Protein AF-B6IS49-F1 (afdb_monomer_lite)

Structure (mmCIF, N/CA/C/O backbone):
data_AF-B6IS49-F1
#
_entry.id   AF-B6IS49-F1
#
loop_
_atom_site.group_PDB
_atom_site.id
_atom_site.type_symbol
_atom_site.label_atom_id
_atom_site.label_alt_id
_atom_site.label_comp_id
_atom_site.label_asym_id
_atom_site.label_entity_id
_atom_site.label_seq_id
_atom_site.pdbx_PDB_ins_code
_atom_site.Cartn_x
_atom_site.Cartn_y
_atom_site.Cartn_z
_atom_site.occupancy
_atom_site.B_iso_or_equiv
_atom_site.auth_seq_id
_atom_site.auth_comp_id
_atom_site.auth_asym_id
_atom_site.auth_atom_id
_atom_site.pdbx_PDB_model_num
ATOM 1 N N . MET A 1 1 ? -0.374 -36.563 -54.735 1.00 50.53 1 MET A N 1
ATOM 2 C CA . MET A 1 1 ? 0.566 -36.138 -53.676 1.00 50.53 1 MET A CA 1
ATOM 3 C C . MET A 1 1 ? -0.235 -35.193 -52.773 1.00 50.53 1 MET A C 1
ATOM 5 O O . MET A 1 1 ? -0.498 -34.089 -53.215 1.00 50.53 1 MET A O 1
ATOM 9 N N . MET A 1 2 ? -0.945 -35.625 -51.712 1.00 42.84 2 MET A N 1
ATOM 10 C CA . MET A 1 2 ? -0.436 -36.111 -50.404 1.00 42.84 2 MET A CA 1
ATOM 11 C C . MET A 1 2 ? 0.762 -35.244 -49.978 1.00 42.84 2 MET A C 1
ATOM 13 O O . MET A 1 2 ? 1.775 -35.303 -50.661 1.00 42.84 2 MET A O 1
ATOM 17 N N . THR A 1 3 ? 0.710 -34.374 -48.967 1.00 49.66 3 THR A N 1
ATOM 18 C CA . THR A 1 3 ? 0.079 -34.496 -47.642 1.00 49.66 3 THR A CA 1
ATOM 19 C C . THR A 1 3 ? -0.188 -33.135 -46.993 1.00 49.66 3 THR A C 1
ATOM 21 O O . THR A 1 3 ? 0.626 -32.220 -47.093 1.00 49.66 3 THR A O 1
ATOM 24 N N . ASP A 1 4 ? -1.286 -33.103 -46.244 1.00 49.62 4 ASP A N 1
ATOM 25 C CA . ASP A 1 4 ? -1.546 -32.285 -45.060 1.00 49.62 4 ASP A CA 1
ATOM 26 C C . ASP A 1 4 ? -0.311 -32.060 -44.157 1.00 49.62 4 ASP A C 1
ATOM 28 O O . ASP A 1 4 ? 0.467 -32.981 -43.893 1.00 49.62 4 ASP A O 1
ATOM 32 N N . ARG A 1 5 ? -0.153 -30.815 -43.701 1.00 53.38 5 ARG A N 1
ATOM 33 C CA . ARG A 1 5 ? 0.523 -30.383 -42.467 1.00 53.38 5 ARG A CA 1
ATOM 34 C C . ARG A 1 5 ? 0.314 -28.871 -42.400 1.00 53.38 5 ARG A C 1
ATOM 36 O O . ARG A 1 5 ? 0.783 -28.151 -43.266 1.00 53.38 5 ARG A O 1
ATOM 43 N N . GLY A 1 6 ? -0.360 -28.283 -41.439 1.00 44.44 6 GLY A N 1
ATOM 44 C CA . GLY A 1 6 ? -0.896 -28.759 -40.183 1.00 44.44 6 GLY A CA 1
ATOM 45 C C . GLY A 1 6 ? -1.296 -27.484 -39.449 1.00 44.44 6 GLY A C 1
ATOM 46 O O . GLY A 1 6 ? -0.616 -26.460 -39.562 1.00 44.44 6 GLY A O 1
ATOM 47 N N . GLY A 1 7 ? -2.435 -27.523 -38.767 1.00 50.12 7 GLY A N 1
ATOM 48 C CA . GLY A 1 7 ? -2.916 -26.394 -37.992 1.00 50.12 7 GLY A CA 1
ATOM 49 C C . GLY A 1 7 ? -1.869 -25.912 -36.991 1.00 50.12 7 GLY A C 1
ATOM 50 O O . GLY A 1 7 ? -1.269 -26.702 -36.265 1.00 50.12 7 GLY A O 1
ATOM 51 N N . LEU A 1 8 ? -1.710 -24.596 -36.901 1.00 50.16 8 LEU A N 1
ATOM 52 C CA . LEU A 1 8 ? -1.271 -23.967 -35.665 1.00 50.16 8 LEU A CA 1
ATOM 53 C C . LEU A 1 8 ? -2.523 -23.466 -34.961 1.00 50.16 8 LEU A C 1
ATOM 55 O O . LEU A 1 8 ? -2.890 -22.295 -34.996 1.00 50.16 8 LEU A O 1
ATOM 59 N N . ALA A 1 9 ? -3.198 -24.444 -34.362 1.00 43.59 9 ALA A N 1
ATOM 60 C CA . ALA A 1 9 ? -4.067 -24.219 -33.233 1.00 43.59 9 ALA A CA 1
ATOM 61 C C . ALA A 1 9 ? -3.288 -23.490 -32.128 1.00 43.59 9 ALA A C 1
ATOM 63 O O . ALA A 1 9 ? -2.120 -23.785 -31.871 1.00 43.59 9 ALA A O 1
ATOM 64 N N . GLY A 1 10 ? -3.996 -22.538 -31.524 1.00 48.25 10 GLY A N 1
ATOM 65 C CA . GLY A 1 10 ? -3.861 -22.000 -30.177 1.00 48.25 10 GLY A CA 1
ATOM 66 C C . GLY A 1 10 ? -2.513 -22.106 -29.483 1.00 48.25 10 GLY A C 1
ATOM 67 O O . GLY A 1 10 ? -2.104 -23.183 -29.069 1.00 48.25 10 GLY A O 1
ATOM 68 N N . ARG A 1 11 ? -1.940 -20.949 -29.158 1.00 43.31 11 ARG A N 1
ATOM 69 C CA . ARG A 1 11 ? -1.258 -20.779 -27.875 1.00 43.31 11 ARG A CA 1
ATOM 70 C C . ARG A 1 11 ? -1.682 -19.448 -27.283 1.00 43.31 11 ARG A C 1
ATOM 72 O O . ARG A 1 11 ? -1.065 -18.420 -27.512 1.00 43.31 11 ARG A O 1
ATOM 79 N N . ASP A 1 12 ? -2.836 -19.503 -26.630 1.00 42.53 12 ASP A N 1
ATOM 80 C CA . ASP A 1 12 ? -2.933 -19.104 -25.233 1.00 42.53 12 ASP A CA 1
ATOM 81 C C . ASP A 1 12 ? -2.095 -17.865 -24.869 1.00 42.53 12 ASP A C 1
ATOM 83 O O . ASP A 1 12 ? -1.015 -17.959 -24.294 1.00 42.53 12 ASP A O 1
ATOM 87 N N . ALA A 1 13 ? -2.630 -16.678 -25.156 1.00 39.00 13 ALA A N 1
ATOM 88 C CA . ALA A 1 13 ? -2.311 -15.504 -24.350 1.00 39.00 13 ALA A CA 1
ATOM 89 C C . ALA A 1 13 ? -3.160 -15.547 -23.067 1.00 39.00 13 ALA A C 1
ATOM 91 O O . ALA A 1 13 ? -3.789 -14.564 -22.680 1.00 39.00 13 ALA A O 1
ATOM 92 N N . GLY A 1 14 ? -3.178 -16.696 -22.383 1.00 40.34 14 GLY A N 1
ATOM 93 C CA . GLY A 1 14 ? -3.326 -16.720 -20.944 1.00 40.34 14 GLY A CA 1
ATOM 94 C C . GLY A 1 14 ? -2.080 -16.057 -20.380 1.00 40.34 14 GLY A C 1
ATOM 95 O O . GLY A 1 14 ? -1.156 -16.734 -19.932 1.00 40.34 14 GLY A O 1
ATOM 96 N N . ILE A 1 15 ? -2.023 -14.717 -20.440 1.00 48.28 15 ILE A N 1
ATOM 97 C CA . ILE A 1 15 ? -1.100 -13.954 -19.605 1.00 48.28 15 ILE A CA 1
ATOM 98 C C . ILE A 1 15 ? -1.424 -14.427 -18.207 1.00 48.28 15 ILE A C 1
ATOM 100 O O . ILE A 1 15 ? -2.515 -14.170 -17.691 1.00 48.28 15 ILE A O 1
ATOM 104 N N . ARG A 1 16 ? -0.507 -15.253 -17.697 1.00 43.66 16 ARG A N 1
ATOM 105 C CA . ARG A 1 16 ? -0.627 -16.006 -16.464 1.00 43.66 16 ARG A CA 1
ATOM 106 C C . ARG A 1 16 ? -1.270 -15.081 -15.454 1.00 43.66 16 ARG A C 1
ATOM 108 O O . ARG A 1 16 ? -0.658 -14.093 -15.050 1.00 43.66 16 ARG A O 1
ATOM 115 N N . ARG A 1 17 ? -2.516 -15.390 -15.089 1.00 45.38 17 ARG A N 1
ATOM 116 C CA . ARG A 1 17 ? -3.188 -14.806 -13.936 1.00 45.38 17 ARG A CA 1
ATOM 117 C C . ARG A 1 17 ? -2.392 -15.285 -12.739 1.00 45.38 17 ARG A C 1
ATOM 119 O O . ARG A 1 17 ? -2.713 -16.308 -12.149 1.00 45.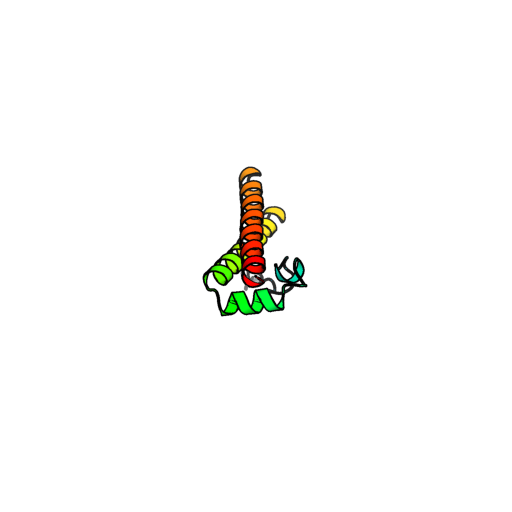38 17 ARG A O 1
ATOM 126 N N . GLN A 1 18 ? -1.248 -14.649 -12.506 1.00 44.81 18 GLN A N 1
ATOM 127 C CA . GLN A 1 18 ? -0.360 -15.037 -11.437 1.00 44.81 18 GLN A CA 1
ATOM 128 C C . GLN A 1 18 ? -1.149 -14.840 -10.159 1.00 44.81 18 GLN A C 1
ATOM 130 O O . GLN A 1 18 ? -1.626 -13.736 -9.865 1.00 44.81 18 GLN A O 1
ATOM 135 N N . SER A 1 19 ? -1.336 -15.993 -9.521 1.00 39.75 19 SER A N 1
ATOM 136 C CA . SER A 1 19 ? -1.993 -16.229 -8.256 1.00 39.75 19 SER A CA 1
ATOM 137 C C . SER A 1 19 ? -1.724 -15.083 -7.291 1.00 39.75 19 SER A C 1
ATOM 139 O O . SER A 1 19 ? -0.592 -14.641 -7.111 1.00 39.75 19 SER A O 1
ATOM 141 N N . MET A 1 20 ? -2.803 -14.594 -6.703 1.00 43.66 20 MET A N 1
ATOM 142 C CA . MET A 1 20 ? -2.879 -13.410 -5.856 1.00 43.66 20 MET A CA 1
ATOM 143 C C . MET A 1 20 ? -2.246 -13.622 -4.464 1.00 43.66 20 MET A C 1
ATOM 145 O O . MET A 1 20 ? -2.391 -12.756 -3.616 1.00 43.66 20 MET A O 1
ATOM 149 N N . SER A 1 21 ? -1.565 -14.752 -4.215 1.00 41.56 21 SER A N 1
ATOM 150 C CA . SER A 1 21 ? -1.223 -15.208 -2.854 1.00 41.56 21 SER A CA 1
ATOM 151 C C . SER A 1 21 ? 0.259 -15.449 -2.537 1.00 41.56 21 SER A C 1
ATOM 153 O O . SER A 1 21 ? 0.547 -15.738 -1.384 1.00 41.56 21 SER A O 1
ATOM 155 N N . ASP A 1 22 ? 1.195 -15.265 -3.474 1.00 41.47 22 ASP A N 1
ATOM 156 C CA . ASP A 1 22 ? 2.644 -15.452 -3.211 1.00 41.47 22 ASP A CA 1
ATOM 157 C C . ASP A 1 22 ? 3.503 -14.225 -3.578 1.00 41.47 22 ASP A C 1
ATOM 159 O O . ASP A 1 22 ? 4.713 -14.317 -3.770 1.00 41.47 22 ASP A O 1
ATOM 163 N N . ARG A 1 23 ? 2.884 -13.048 -3.713 1.00 51.09 23 ARG A N 1
ATOM 164 C CA . ARG A 1 23 ? 3.595 -11.781 -3.965 1.00 51.09 23 ARG A CA 1
ATOM 165 C C . ARG A 1 23 ? 3.820 -11.052 -2.645 1.00 51.09 23 ARG A C 1
ATOM 167 O O . ARG A 1 23 ? 3.004 -11.236 -1.750 1.00 51.09 23 ARG A O 1
ATOM 174 N N . HIS A 1 24 ? 4.897 -10.266 -2.538 1.00 57.62 24 HIS A N 1
ATOM 175 C CA . HIS A 1 24 ? 5.263 -9.425 -1.388 1.00 57.62 24 HIS A CA 1
ATOM 176 C C . HIS A 1 24 ? 4.102 -8.508 -0.986 1.00 57.62 24 HIS A C 1
ATOM 178 O O . HIS A 1 24 ? 3.990 -7.361 -1.408 1.00 57.62 24 HIS A O 1
ATOM 184 N N . ASP A 1 25 ? 3.173 -9.078 -0.236 1.00 68.88 25 ASP A N 1
ATOM 185 C CA . ASP A 1 25 ? 1.973 -8.413 0.207 1.00 68.88 25 ASP A CA 1
ATOM 186 C C . ASP A 1 25 ? 2.314 -7.717 1.518 1.00 68.88 25 ASP A C 1
ATOM 188 O O . ASP A 1 25 ? 3.028 -8.268 2.364 1.00 68.88 25 ASP A O 1
ATOM 192 N N . LEU A 1 26 ? 1.780 -6.516 1.701 1.00 76.56 26 LEU A N 1
ATOM 193 C CA . LEU A 1 26 ? 1.916 -5.748 2.931 1.00 76.56 26 LEU A CA 1
ATOM 194 C C . LEU A 1 26 ? 1.538 -6.603 4.161 1.00 76.56 26 LEU A C 1
ATOM 196 O O . LEU A 1 26 ? 2.120 -6.457 5.230 1.00 76.56 26 LEU A O 1
ATOM 200 N N . LEU A 1 27 ? 0.615 -7.558 3.987 1.00 79.38 27 LEU A N 1
ATOM 201 C CA . LEU A 1 27 ? 0.205 -8.547 4.993 1.00 79.38 27 LEU A CA 1
ATOM 202 C C . LEU A 1 27 ? 1.329 -9.497 5.454 1.00 79.38 27 LEU A C 1
ATOM 204 O O . LEU A 1 27 ? 1.258 -10.033 6.560 1.00 79.38 27 LEU A O 1
ATOM 208 N N . HIS A 1 28 ? 2.319 -9.761 4.600 1.00 79.06 28 HIS A N 1
ATOM 209 C CA . HIS A 1 28 ? 3.477 -10.610 4.895 1.00 79.06 28 HIS A CA 1
ATOM 210 C C . HIS A 1 28 ? 4.623 -9.803 5.511 1.00 79.06 28 HIS A C 1
ATOM 212 O O . HIS A 1 28 ? 5.340 -10.315 6.366 1.00 79.06 28 HIS A O 1
ATOM 218 N N . GLU A 1 29 ? 4.774 -8.541 5.099 1.00 79.88 29 GLU A N 1
ATOM 219 C CA . GLU A 1 29 ? 5.740 -7.605 5.687 1.00 79.88 29 GLU A CA 1
ATOM 220 C C . GLU A 1 29 ? 5.322 -7.153 7.093 1.00 79.88 29 GLU A C 1
ATOM 222 O O . GLU A 1 29 ? 6.177 -6.950 7.951 1.00 79.88 29 GLU A O 1
ATOM 227 N N . PHE A 1 30 ? 4.013 -7.050 7.345 1.00 83.88 30 PHE A N 1
ATOM 228 C CA . PHE A 1 30 ? 3.445 -6.611 8.619 1.00 83.88 30 PHE A CA 1
ATOM 229 C C . PHE A 1 30 ? 2.407 -7.616 9.145 1.00 83.88 30 PHE A C 1
ATOM 231 O O . PHE A 1 30 ? 1.208 -7.317 9.186 1.00 83.88 30 PHE A O 1
ATOM 238 N N . PRO A 1 31 ? 2.836 -8.821 9.571 1.00 83.75 31 PRO A N 1
ATOM 239 C CA . PRO A 1 31 ? 1.921 -9.847 10.066 1.00 83.75 31 PRO A CA 1
ATOM 240 C C . PRO A 1 31 ? 1.150 -9.392 11.314 1.00 83.75 31 PRO A C 1
ATOM 242 O O . PRO A 1 31 ? 0.001 -9.789 11.500 1.00 83.75 31 PRO A O 1
ATOM 245 N N . GLU A 1 32 ? 1.752 -8.526 12.132 1.00 86.75 32 GLU A N 1
ATOM 246 C CA . GLU A 1 32 ? 1.137 -7.929 13.324 1.00 86.75 32 GLU A CA 1
ATOM 247 C C . GLU A 1 32 ? -0.014 -6.964 13.004 1.00 86.75 32 GLU A C 1
ATOM 249 O O . GLU A 1 32 ? -0.925 -6.803 13.811 1.00 86.75 32 GLU A O 1
ATOM 254 N N . HIS A 1 33 ? -0.023 -6.370 11.808 1.00 86.50 33 HIS A N 1
ATOM 255 C CA . HIS A 1 33 ? -1.047 -5.416 11.386 1.00 86.50 33 HIS A CA 1
ATOM 256 C C . HIS A 1 33 ? -2.095 -6.038 10.454 1.00 86.50 33 HIS A C 1
ATOM 258 O O . HIS A 1 33 ? -2.912 -5.309 9.898 1.00 86.50 33 HIS A O 1
ATOM 264 N N . ARG A 1 34 ? -2.130 -7.366 10.271 1.00 85.25 34 ARG A N 1
ATOM 265 C CA . ARG A 1 34 ? -3.044 -8.023 9.312 1.00 85.25 34 ARG A CA 1
ATOM 266 C C . ARG A 1 34 ? -4.509 -7.671 9.527 1.00 85.25 34 ARG A C 1
ATOM 268 O O . ARG A 1 34 ? -5.176 -7.263 8.578 1.00 85.25 34 ARG A O 1
ATOM 275 N N . ASP A 1 35 ? -5.004 -7.798 10.754 1.00 86.94 35 ASP A N 1
ATOM 276 C CA . ASP A 1 35 ? -6.392 -7.454 11.074 1.00 86.94 35 ASP A CA 1
ATOM 277 C C . ASP A 1 35 ? -6.672 -5.969 10.803 1.00 86.94 35 ASP A C 1
ATOM 279 O O . ASP A 1 35 ? -7.702 -5.619 10.224 1.00 86.94 35 ASP A O 1
ATOM 283 N N . ARG A 1 36 ? -5.704 -5.092 11.111 1.00 86.88 36 ARG A N 1
ATOM 284 C CA . ARG A 1 36 ? -5.799 -3.652 10.832 1.00 86.88 36 ARG A CA 1
ATOM 285 C C . ARG A 1 36 ? -5.856 -3.369 9.337 1.00 86.88 36 ARG A C 1
ATOM 287 O O . ARG A 1 36 ? -6.697 -2.587 8.913 1.00 86.88 36 ARG A O 1
ATOM 294 N N . ILE A 1 37 ? -4.992 -4.000 8.547 1.00 87.38 37 ILE A N 1
ATOM 295 C CA . ILE A 1 37 ? -4.954 -3.867 7.087 1.00 87.38 37 ILE A CA 1
ATOM 296 C C . ILE A 1 37 ? -6.302 -4.290 6.501 1.00 87.38 37 ILE A C 1
ATOM 298 O O . ILE A 1 37 ? -6.843 -3.586 5.651 1.00 87.38 37 ILE A O 1
ATOM 302 N N . HIS A 1 38 ? -6.880 -5.397 6.978 1.00 87.69 38 HIS A N 1
ATOM 303 C CA . HIS A 1 38 ? -8.205 -5.841 6.548 1.00 87.69 38 HIS A CA 1
ATOM 304 C C . HIS A 1 38 ? -9.302 -4.829 6.897 1.00 87.69 38 HIS A C 1
ATOM 306 O O . HIS A 1 38 ? -10.113 -4.492 6.031 1.00 87.69 38 HIS A O 1
ATOM 312 N N . GLU A 1 39 ? -9.314 -4.308 8.125 1.00 89.12 39 GLU A N 1
ATOM 313 C CA . GLU A 1 39 ? -10.288 -3.297 8.541 1.00 89.12 39 GLU A CA 1
ATOM 314 C C . GLU A 1 39 ? -10.133 -1.997 7.740 1.00 89.12 39 GLU A C 1
ATOM 316 O O . GLU A 1 39 ? -11.111 -1.484 7.195 1.00 89.12 39 GLU A O 1
ATOM 321 N N . LEU A 1 40 ? -8.910 -1.479 7.610 1.00 89.44 40 LEU A N 1
ATOM 322 C CA . LEU A 1 40 ? -8.617 -0.256 6.864 1.00 8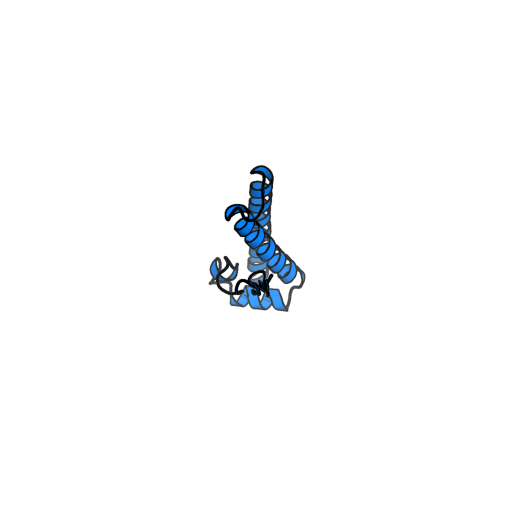9.44 40 LEU A CA 1
ATOM 323 C C . LEU A 1 40 ? -8.943 -0.411 5.382 1.00 89.44 40 LEU A C 1
ATOM 325 O O . LEU A 1 40 ? -9.499 0.504 4.786 1.00 89.44 40 LEU A O 1
ATOM 329 N N . LYS A 1 41 ? -8.694 -1.578 4.787 1.00 86.69 41 LYS A N 1
ATOM 330 C CA . LYS A 1 41 ? -9.071 -1.845 3.397 1.00 86.69 41 LYS A CA 1
ATOM 331 C C . LYS A 1 41 ? -10.590 -1.826 3.187 1.00 86.69 41 LYS A C 1
ATOM 333 O O . LYS A 1 41 ? -11.046 -1.415 2.124 1.00 86.69 41 LYS A O 1
ATOM 338 N N . ALA A 1 42 ? -11.376 -2.244 4.179 1.00 88.94 42 ALA A N 1
ATOM 339 C CA . ALA A 1 42 ? -12.837 -2.231 4.100 1.00 88.94 42 ALA A CA 1
ATOM 340 C C . ALA A 1 42 ? -13.450 -0.858 4.428 1.00 88.94 42 ALA A C 1
ATOM 342 O O . ALA A 1 42 ? -14.477 -0.483 3.864 1.00 88.94 42 ALA A O 1
ATOM 343 N N . THR A 1 43 ? -12.838 -0.117 5.350 1.00 90.44 43 THR A N 1
ATOM 344 C CA . THR A 1 43 ? -13.412 1.111 5.925 1.00 90.44 43 THR A CA 1
ATOM 345 C C . THR A 1 43 ? -12.828 2.391 5.332 1.00 90.44 43 THR A C 1
ATOM 347 O O . THR A 1 43 ? -13.514 3.411 5.276 1.00 90.44 43 THR A O 1
ATOM 350 N N . ASN A 1 44 ? -11.588 2.352 4.841 1.00 91.88 44 ASN A N 1
ATOM 351 C CA . ASN A 1 44 ? -10.860 3.503 4.328 1.00 91.88 44 ASN A CA 1
ATOM 352 C C . ASN A 1 44 ? -10.540 3.327 2.833 1.00 91.88 44 ASN A C 1
ATOM 354 O O . ASN A 1 44 ? -9.607 2.632 2.434 1.00 91.88 44 ASN A O 1
ATOM 358 N N . ASN A 1 45 ? -11.308 4.026 1.991 1.00 92.12 45 ASN A N 1
ATOM 359 C CA . ASN A 1 45 ? -11.131 4.006 0.534 1.00 92.12 45 ASN A CA 1
ATOM 360 C C . ASN A 1 45 ? -9.750 4.509 0.084 1.00 92.12 45 ASN A C 1
ATOM 362 O O . ASN A 1 45 ? -9.257 4.078 -0.956 1.00 92.12 45 ASN A O 1
ATOM 366 N N . HIS A 1 46 ? -9.137 5.429 0.833 1.00 91.44 46 HIS A N 1
ATOM 367 C CA . HIS A 1 46 ? -7.800 5.927 0.513 1.00 91.44 46 HIS A CA 1
ATOM 368 C C . HIS A 1 46 ? -6.750 4.845 0.767 1.00 91.44 46 HIS A C 1
ATOM 370 O O . HIS A 1 46 ? -5.958 4.541 -0.119 1.00 91.44 46 HIS A O 1
ATOM 376 N N . PHE A 1 47 ? -6.841 4.163 1.911 1.00 92.00 47 PHE A N 1
ATOM 377 C CA . PHE A 1 47 ? -5.985 3.016 2.214 1.00 92.00 47 PHE A CA 1
ATOM 378 C C . PHE A 1 47 ? -6.129 1.901 1.171 1.00 92.00 47 PHE A C 1
ATOM 380 O O . PHE A 1 47 ? -5.131 1.369 0.698 1.00 92.00 47 PHE A O 1
ATOM 387 N N . ALA A 1 48 ? -7.362 1.575 0.768 1.00 89.00 48 ALA A N 1
ATOM 388 C CA . ALA A 1 48 ? -7.609 0.569 -0.263 1.00 89.00 48 ALA A CA 1
ATOM 389 C C . ALA A 1 48 ? -6.931 0.922 -1.600 1.00 89.00 48 ALA A C 1
ATOM 391 O O . ALA A 1 48 ? -6.298 0.060 -2.204 1.00 89.00 48 ALA A O 1
ATOM 392 N N . ARG A 1 49 ? -7.000 2.191 -2.027 1.00 91.75 49 ARG A N 1
ATOM 393 C CA . ARG A 1 49 ? -6.330 2.660 -3.250 1.00 91.75 49 ARG A CA 1
ATOM 394 C C . ARG A 1 49 ? -4.813 2.563 -3.161 1.00 91.75 49 ARG A C 1
ATOM 396 O O . ARG A 1 49 ? -4.203 2.024 -4.075 1.00 91.75 49 ARG A O 1
ATOM 403 N N . LEU A 1 50 ? -4.222 3.042 -2.068 1.00 91.62 50 LEU A N 1
ATOM 404 C CA . LEU A 1 50 ? -2.773 2.969 -1.859 1.00 91.62 50 LEU A CA 1
ATOM 405 C C . LEU A 1 50 ? -2.278 1.525 -1.798 1.00 91.62 50 LEU A C 1
ATOM 407 O O . LEU A 1 50 ? -1.205 1.213 -2.303 1.00 91.62 50 LEU A O 1
ATOM 411 N N . PHE A 1 51 ? -3.066 0.641 -1.188 1.00 89.31 51 PHE A N 1
ATOM 412 C CA . PHE A 1 51 ? -2.758 -0.779 -1.110 1.00 89.31 51 PHE A CA 1
ATOM 413 C C . PHE A 1 51 ? -2.748 -1.423 -2.501 1.00 89.31 51 PHE A C 1
ATOM 415 O O . PHE A 1 51 ? -1.831 -2.177 -2.830 1.00 89.31 51 PHE A O 1
ATOM 422 N N . ASP A 1 52 ? -3.755 -1.127 -3.324 1.00 88.75 52 ASP A N 1
ATOM 423 C CA . ASP A 1 52 ? -3.819 -1.643 -4.689 1.00 88.75 52 ASP A CA 1
ATOM 424 C C . ASP A 1 52 ? -2.672 -1.066 -5.542 1.00 88.75 52 ASP A C 1
ATOM 426 O O . ASP A 1 52 ? -1.985 -1.823 -6.228 1.00 88.75 52 ASP A O 1
ATOM 430 N N . GLU A 1 53 ? -2.373 0.232 -5.417 1.00 90.56 53 GLU A N 1
ATOM 431 C CA . GLU A 1 53 ? -1.251 0.882 -6.106 1.00 90.56 53 GLU A CA 1
ATOM 432 C C . GLU A 1 53 ? 0.102 0.281 -5.696 1.00 90.56 53 GLU A C 1
ATOM 434 O O . GLU A 1 53 ? 0.935 -0.030 -6.548 1.00 90.56 53 GLU A O 1
ATOM 439 N N . TYR A 1 54 ? 0.310 0.035 -4.399 1.00 90.38 54 TYR A N 1
ATOM 440 C CA . TYR A 1 54 ? 1.499 -0.647 -3.885 1.00 90.38 54 TYR A CA 1
ATOM 441 C C . TYR A 1 54 ? 1.686 -2.008 -4.560 1.00 90.38 54 TYR A C 1
ATOM 443 O O . TYR A 1 54 ? 2.781 -2.336 -5.028 1.00 90.38 54 TYR A O 1
ATOM 451 N N . HIS A 1 55 ? 0.599 -2.774 -4.670 1.00 87.00 55 HIS A N 1
ATOM 452 C CA . HIS A 1 55 ? 0.611 -4.087 -5.300 1.00 87.00 55 HIS A CA 1
ATOM 453 C C . HIS A 1 55 ? 0.925 -4.019 -6.802 1.00 87.00 55 HIS A C 1
ATOM 455 O O . HIS A 1 55 ? 1.662 -4.861 -7.324 1.00 87.00 55 HIS A O 1
ATOM 461 N N . GLU A 1 56 ? 0.391 -3.025 -7.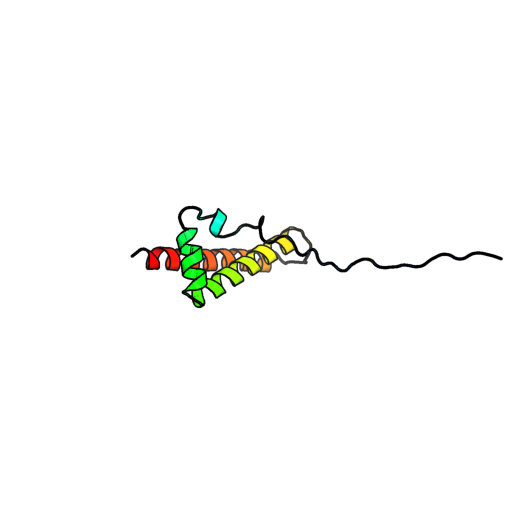511 1.00 87.69 56 GLU A N 1
ATOM 462 C CA . GLU A 1 56 ? 0.674 -2.812 -8.933 1.00 87.69 56 GLU A CA 1
ATOM 463 C C . GLU A 1 56 ? 2.132 -2.414 -9.180 1.00 87.69 56 GLU A C 1
ATOM 465 O O . GLU A 1 56 ? 2.772 -2.925 -10.108 1.00 87.69 56 GLU A O 1
ATOM 470 N N . VAL A 1 57 ? 2.684 -1.543 -8.334 1.00 88.69 57 VAL A N 1
ATOM 471 C CA . VAL A 1 57 ? 4.076 -1.087 -8.432 1.00 88.69 57 VAL A CA 1
ATOM 472 C C . VAL A 1 57 ? 5.038 -2.230 -8.139 1.00 88.69 57 VAL A C 1
ATOM 474 O O . VAL A 1 57 ? 5.986 -2.427 -8.899 1.00 88.69 57 VAL A O 1
ATOM 477 N N . ASP A 1 58 ? 4.790 -3.027 -7.098 1.00 86.50 58 ASP A N 1
ATOM 478 C CA . ASP A 1 58 ? 5.634 -4.183 -6.784 1.00 86.50 58 ASP A CA 1
ATOM 479 C C . ASP A 1 58 ? 5.614 -5.227 -7.910 1.00 86.50 58 ASP A C 1
ATOM 481 O O . ASP A 1 58 ? 6.669 -5.673 -8.371 1.00 86.50 58 ASP A O 1
ATOM 485 N N . GLN A 1 59 ? 4.429 -5.528 -8.456 1.00 84.38 59 GLN A N 1
ATOM 486 C CA . GLN A 1 59 ? 4.313 -6.380 -9.640 1.00 84.38 59 GLN A CA 1
ATOM 487 C C . GLN A 1 59 ? 5.090 -5.827 -10.835 1.00 84.38 59 GLN A C 1
ATOM 489 O O . GLN A 1 59 ? 5.740 -6.591 -11.550 1.00 84.38 59 GLN A O 1
ATOM 494 N N . SER A 1 60 ? 5.015 -4.519 -11.069 1.00 84.12 60 SER A N 1
ATOM 495 C CA . SER A 1 60 ? 5.713 -3.866 -12.177 1.00 84.12 60 SER A CA 1
ATOM 496 C C . SER A 1 60 ? 7.229 -3.944 -11.995 1.00 84.12 60 SER A C 1
ATOM 498 O O . SER A 1 60 ? 7.937 -4.300 -12.935 1.00 84.12 60 SER A O 1
ATOM 500 N N . ILE A 1 61 ? 7.738 -3.716 -10.778 1.00 85.00 61 ILE A N 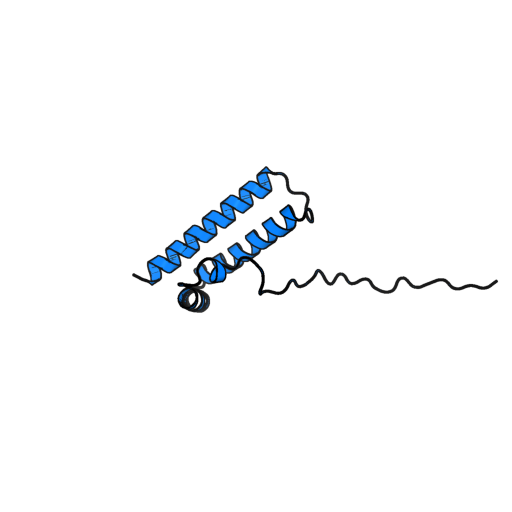1
ATOM 501 C CA . ILE A 1 61 ? 9.157 -3.913 -10.442 1.00 85.00 61 ILE A CA 1
ATOM 502 C C . ILE A 1 61 ? 9.565 -5.360 -10.721 1.00 85.00 61 ILE A C 1
ATOM 504 O O . ILE A 1 61 ? 10.562 -5.582 -11.404 1.00 85.00 61 ILE A O 1
ATOM 508 N N . HIS A 1 62 ? 8.786 -6.340 -10.258 1.00 82.38 62 HIS A N 1
ATOM 509 C CA . HIS A 1 62 ? 9.067 -7.756 -10.490 1.00 82.38 62 HIS A CA 1
ATOM 510 C C . HIS A 1 62 ? 9.139 -8.103 -11.983 1.00 82.38 62 HIS A C 1
ATOM 512 O O . HIS A 1 62 ? 10.076 -8.778 -12.404 1.00 82.38 62 HIS A O 1
ATOM 518 N N . ARG A 1 63 ? 8.203 -7.606 -12.802 1.00 81.88 63 ARG A N 1
ATOM 519 C CA . ARG A 1 63 ? 8.207 -7.824 -14.262 1.00 81.88 63 ARG A CA 1
ATOM 520 C C . ARG A 1 63 ? 9.422 -7.191 -14.942 1.00 81.88 63 ARG A C 1
ATOM 522 O O . ARG A 1 63 ? 9.997 -7.796 -15.844 1.00 81.88 63 ARG A O 1
ATOM 529 N N . MET A 1 64 ? 9.825 -5.998 -14.505 1.00 82.19 64 MET A N 1
ATOM 530 C CA . MET A 1 64 ? 11.014 -5.322 -15.033 1.00 82.19 64 MET A CA 1
ATOM 531 C C . MET A 1 64 ? 12.309 -6.040 -14.630 1.00 82.19 64 MET A C 1
ATOM 533 O O . MET A 1 64 ? 13.221 -6.147 -15.443 1.00 82.19 64 MET A O 1
ATOM 537 N N . VAL A 1 65 ? 12.385 -6.576 -13.407 1.00 77.56 65 VAL A N 1
ATOM 538 C CA . VAL A 1 65 ? 13.532 -7.375 -12.938 1.00 77.56 65 VAL A CA 1
ATOM 539 C C . VAL A 1 65 ? 13.636 -8.704 -13.687 1.00 77.56 65 VAL A C 1
ATOM 541 O O . VAL A 1 65 ? 14.734 -9.088 -14.081 1.00 77.56 65 VAL A O 1
ATOM 544 N N . ASP A 1 66 ? 12.509 -9.368 -13.956 1.00 79.44 66 ASP A N 1
ATOM 545 C CA . ASP A 1 66 ? 12.456 -10.627 -14.720 1.00 79.44 66 ASP A CA 1
ATOM 546 C C . ASP A 1 66 ? 12.764 -10.432 -16.225 1.00 79.44 66 ASP A C 1
ATOM 548 O O . ASP A 1 66 ? 12.649 -11.358 -17.021 1.00 79.44 66 ASP A O 1
ATOM 552 N N . ASN A 1 67 ? 13.173 -9.219 -16.634 1.00 66.75 67 ASN A N 1
ATOM 553 C CA . ASN A 1 67 ? 13.475 -8.828 -18.015 1.00 66.75 67 ASN A CA 1
ATOM 554 C C . ASN A 1 67 ? 12.289 -9.005 -18.985 1.00 66.75 67 ASN A C 1
ATOM 556 O O . ASN A 1 67 ? 12.468 -9.062 -20.200 1.00 66.75 67 ASN A O 1
ATOM 560 N N . ILE A 1 68 ? 11.063 -9.071 -18.455 1.00 63.56 68 ILE A N 1
ATOM 561 C CA . ILE A 1 68 ? 9.835 -9.155 -19.258 1.00 63.56 68 ILE A CA 1
ATOM 562 C C . ILE A 1 68 ? 9.557 -7.802 -19.940 1.00 63.56 68 ILE A C 1
ATOM 564 O O . ILE A 1 68 ? 8.979 -7.763 -21.025 1.00 63.56 68 ILE A O 1
ATOM 568 N N . GLU A 1 69 ? 10.008 -6.694 -19.341 1.00 58.00 69 GLU A N 1
ATOM 569 C CA . GLU A 1 69 ? 9.949 -5.347 -19.914 1.00 58.00 69 GLU A CA 1
ATOM 570 C C . GLU A 1 69 ? 11.341 -4.700 -19.991 1.00 58.00 69 GLU A C 1
ATOM 572 O O . GLU A 1 69 ? 12.073 -4.731 -18.999 1.00 58.00 69 GLU A O 1
ATOM 577 N N . PRO A 1 70 ? 11.696 -4.024 -21.103 1.00 56.31 70 PRO A N 1
ATOM 578 C CA . PRO A 1 70 ? 12.882 -3.182 -21.148 1.00 56.31 70 PRO A CA 1
ATOM 579 C C . PRO A 1 70 ? 12.676 -1.975 -20.224 1.00 56.31 70 PRO A C 1
ATOM 581 O O . PRO A 1 70 ? 11.918 -1.051 -20.525 1.00 56.31 70 PRO A O 1
ATOM 584 N N . ALA A 1 71 ? 13.342 -1.991 -19.076 1.00 63.62 71 ALA A N 1
ATOM 585 C CA . ALA A 1 71 ? 13.384 -0.875 -18.147 1.00 63.62 71 ALA A CA 1
ATOM 586 C C . ALA A 1 71 ? 14.786 -0.267 -18.157 1.00 63.62 71 ALA A C 1
ATOM 588 O O . ALA A 1 71 ? 15.764 -0.979 -17.951 1.00 63.62 71 ALA A O 1
ATOM 589 N N . CYS A 1 72 ? 14.889 1.047 -18.362 1.00 72.44 72 CYS A N 1
ATOM 590 C CA . CYS A 1 72 ? 16.109 1.760 -17.988 1.00 72.44 72 CYS A CA 1
ATOM 591 C C . CYS A 1 72 ? 16.253 1.735 -16.461 1.00 72.44 72 CYS A C 1
ATOM 593 O O . CYS A 1 72 ? 15.244 1.855 -15.754 1.00 72.44 72 CYS A O 1
ATOM 595 N N . ASP A 1 73 ? 17.487 1.653 -15.957 1.00 75.50 73 ASP A N 1
ATOM 596 C CA . ASP A 1 73 ? 17.802 1.677 -14.523 1.00 75.50 73 ASP A CA 1
ATOM 597 C C . ASP A 1 73 ? 17.078 2.815 -13.786 1.00 75.50 73 ASP A C 1
ATOM 599 O O . ASP A 1 73 ? 16.472 2.598 -12.739 1.00 75.50 73 ASP A O 1
ATOM 603 N N . GLU A 1 74 ? 17.008 4.009 -14.381 1.00 84.94 74 GLU A N 1
ATOM 604 C CA . GLU A 1 74 ? 16.305 5.166 -13.810 1.00 84.94 74 GLU A CA 1
ATOM 605 C C . GLU A 1 74 ? 14.809 4.917 -13.551 1.00 84.94 74 GLU A C 1
ATOM 607 O O . GLU A 1 74 ? 14.276 5.347 -12.523 1.00 84.94 74 GLU A O 1
ATOM 612 N N . ARG A 1 75 ? 14.126 4.197 -14.454 1.00 84.38 75 ARG A N 1
ATOM 613 C CA . ARG A 1 75 ? 12.701 3.851 -14.317 1.00 84.38 75 ARG A CA 1
ATOM 614 C C . ARG A 1 75 ? 12.499 2.842 -13.193 1.00 84.38 75 ARG A C 1
ATOM 616 O O . ARG A 1 75 ? 11.577 2.993 -12.394 1.00 84.38 75 ARG A O 1
ATOM 623 N N . MET A 1 76 ? 13.374 1.841 -13.105 1.00 84.62 76 MET A N 1
ATOM 624 C CA . MET A 1 76 ? 13.333 0.851 -12.030 1.00 84.62 76 MET A CA 1
ATOM 625 C C . MET A 1 76 ? 13.578 1.510 -10.666 1.00 84.62 76 MET A C 1
ATOM 627 O O . MET A 1 76 ? 12.832 1.261 -9.720 1.00 84.62 76 MET A O 1
ATOM 631 N N . GLU A 1 77 ? 14.568 2.395 -10.574 1.00 87.75 77 GLU A N 1
ATOM 632 C CA . GLU A 1 77 ? 14.860 3.142 -9.351 1.00 87.75 77 GLU A CA 1
ATOM 633 C C . GLU A 1 77 ? 13.709 4.080 -8.961 1.00 87.75 77 GLU A C 1
ATOM 635 O O . GLU A 1 77 ? 13.375 4.186 -7.780 1.00 87.75 77 GLU A O 1
ATOM 640 N N . ALA A 1 78 ? 13.041 4.718 -9.929 1.00 90.56 78 ALA A N 1
ATOM 641 C CA . ALA A 1 78 ? 11.842 5.513 -9.664 1.00 90.56 78 ALA A CA 1
ATOM 642 C C . ALA A 1 78 ? 10.706 4.672 -9.069 1.00 90.56 78 ALA A C 1
ATOM 644 O O . ALA A 1 78 ? 10.120 5.073 -8.065 1.00 90.56 78 ALA A O 1
ATOM 645 N N . MET A 1 79 ? 10.439 3.486 -9.620 1.00 89.50 79 MET A N 1
ATOM 646 C CA . MET A 1 79 ? 9.410 2.601 -9.073 1.00 89.50 79 MET A CA 1
ATOM 647 C C . MET A 1 79 ? 9.772 2.063 -7.689 1.00 89.50 79 MET A C 1
ATOM 649 O O . MET A 1 79 ? 8.903 1.997 -6.826 1.00 89.50 79 MET A O 1
ATOM 653 N N . LYS A 1 80 ? 11.043 1.728 -7.429 1.00 88.56 80 LYS A N 1
ATOM 654 C CA . LYS A 1 80 ? 11.488 1.322 -6.084 1.00 88.56 80 LYS A CA 1
ATOM 655 C C . LYS A 1 80 ? 11.260 2.431 -5.056 1.00 88.56 80 LYS A C 1
ATOM 657 O O . LYS A 1 80 ? 10.775 2.145 -3.962 1.00 88.56 80 LYS A O 1
ATOM 662 N N . ARG A 1 81 ? 11.573 3.686 -5.408 1.00 93.00 81 ARG A N 1
ATOM 663 C CA . ARG A 1 81 ? 11.278 4.854 -4.559 1.00 93.00 81 ARG A CA 1
ATOM 664 C C . ARG A 1 81 ? 9.778 5.017 -4.336 1.00 93.00 81 ARG A C 1
ATOM 666 O O . ARG A 1 81 ? 9.364 5.262 -3.210 1.00 93.00 81 ARG A O 1
ATOM 673 N N . HIS A 1 82 ? 8.977 4.833 -5.384 1.00 92.19 82 HIS A N 1
ATOM 674 C CA . HIS A 1 82 ? 7.521 4.920 -5.294 1.00 92.19 82 HIS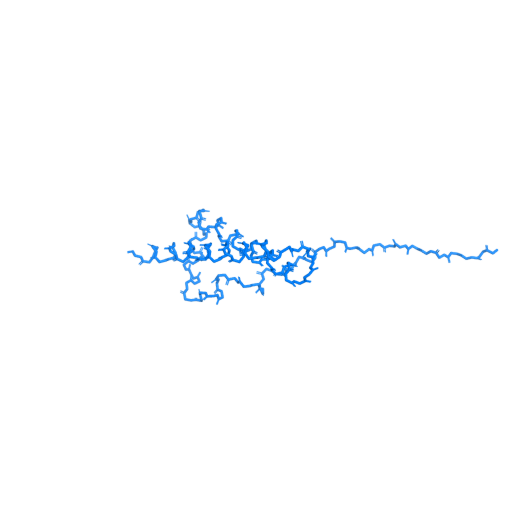 A CA 1
ATOM 675 C C . HIS A 1 82 ? 6.935 3.842 -4.377 1.00 92.19 82 HIS A C 1
ATOM 677 O O . HIS A 1 82 ? 6.179 4.152 -3.463 1.00 92.19 82 HIS A O 1
ATOM 683 N N . ARG A 1 83 ? 7.383 2.588 -4.520 1.00 91.00 83 ARG A N 1
ATOM 684 C CA . ARG A 1 83 ? 7.013 1.487 -3.619 1.00 91.00 83 ARG A CA 1
ATOM 685 C C . ARG A 1 83 ? 7.346 1.809 -2.162 1.00 91.00 83 ARG A C 1
ATOM 687 O O . ARG A 1 83 ? 6.543 1.531 -1.278 1.00 91.00 83 ARG A O 1
ATOM 694 N N . LEU A 1 84 ? 8.526 2.382 -1.908 1.00 92.38 84 LEU A N 1
ATOM 695 C CA . LEU A 1 84 ? 8.924 2.785 -0.559 1.00 92.38 84 LEU A CA 1
ATOM 696 C C . LEU A 1 84 ? 7.991 3.867 -0.001 1.00 92.38 84 LEU A C 1
ATOM 698 O O . LEU A 1 84 ? 7.526 3.731 1.124 1.00 92.38 84 LEU A O 1
ATOM 702 N N . HIS A 1 85 ? 7.667 4.882 -0.804 1.00 93.56 85 HIS A N 1
ATOM 703 C CA . HIS A 1 85 ? 6.765 5.957 -0.399 1.00 93.56 85 HIS A CA 1
ATOM 704 C C . HIS A 1 85 ? 5.360 5.447 -0.058 1.00 93.56 85 HIS A C 1
ATOM 706 O O . HIS A 1 85 ? 4.829 5.772 1.001 1.00 93.56 85 HIS A O 1
ATOM 712 N N . LEU A 1 86 ? 4.797 4.586 -0.911 1.00 92.31 86 LEU A N 1
ATOM 713 C CA . LEU A 1 86 ? 3.500 3.953 -0.667 1.00 92.31 86 LEU A CA 1
ATOM 714 C C . LEU A 1 86 ? 3.515 3.130 0.623 1.00 92.31 86 LEU A C 1
ATOM 716 O O . LEU A 1 86 ? 2.570 3.192 1.404 1.00 92.31 86 LEU A O 1
ATOM 720 N N . LYS A 1 87 ? 4.603 2.396 0.885 1.00 90.69 87 LYS A N 1
ATOM 721 C CA . LYS A 1 87 ? 4.757 1.641 2.132 1.00 90.69 87 LYS A CA 1
ATOM 722 C C . LYS A 1 87 ? 4.770 2.555 3.356 1.00 90.69 87 LYS A C 1
ATOM 724 O O . LYS A 1 87 ? 4.092 2.249 4.334 1.00 90.69 87 LYS A O 1
ATOM 729 N N . ASP A 1 88 ? 5.517 3.655 3.306 1.00 92.94 88 ASP A N 1
ATOM 730 C CA . ASP A 1 88 ? 5.574 4.625 4.403 1.00 92.94 88 ASP A CA 1
ATOM 731 C C . ASP A 1 88 ? 4.196 5.252 4.664 1.00 92.94 88 ASP A C 1
ATOM 733 O O . ASP A 1 88 ? 3.786 5.374 5.819 1.00 92.94 88 ASP A O 1
ATOM 737 N N . GLU A 1 89 ? 3.446 5.592 3.611 1.00 92.94 89 GLU A N 1
ATOM 738 C CA . GLU A 1 89 ? 2.094 6.148 3.737 1.00 92.94 89 GLU A CA 1
ATOM 739 C C . GLU A 1 89 ? 1.107 5.125 4.321 1.00 92.94 89 GLU A C 1
ATOM 741 O O . GLU A 1 89 ? 0.377 5.428 5.269 1.00 92.94 89 GLU A O 1
ATOM 746 N N . LEU A 1 90 ? 1.136 3.884 3.825 1.00 90.62 90 LEU A N 1
ATOM 747 C CA . LEU A 1 90 ? 0.335 2.782 4.359 1.00 90.62 90 LEU A CA 1
ATOM 748 C C . LEU A 1 90 ? 0.655 2.535 5.838 1.00 90.62 90 LEU A C 1
ATOM 750 O O . LEU A 1 90 ? -0.258 2.395 6.652 1.00 90.62 90 LEU A O 1
ATOM 754 N N . TYR A 1 91 ? 1.937 2.528 6.209 1.00 91.19 91 TYR A N 1
ATOM 755 C CA . TYR A 1 91 ? 2.367 2.353 7.594 1.00 91.19 91 TYR A CA 1
ATOM 756 C C . TYR A 1 91 ? 1.934 3.511 8.492 1.00 91.19 91 TYR A C 1
ATOM 758 O O . TYR A 1 91 ? 1.416 3.278 9.585 1.00 91.19 91 TYR A O 1
ATOM 766 N N . ALA A 1 92 ? 2.051 4.754 8.024 1.00 92.00 92 ALA A N 1
ATOM 767 C CA . ALA A 1 92 ? 1.558 5.916 8.754 1.00 92.00 92 ALA A CA 1
ATOM 768 C C . ALA A 1 92 ? 0.049 5.819 9.026 1.00 92.00 92 ALA A C 1
ATOM 770 O O . ALA A 1 92 ? -0.391 6.123 10.134 1.00 92.00 92 ALA A O 1
ATOM 771 N N . MET A 1 93 ? -0.740 5.337 8.061 1.00 90.12 93 MET A N 1
ATOM 772 C CA . MET A 1 93 ? -2.179 5.116 8.249 1.00 90.12 93 MET A CA 1
ATOM 773 C C . MET A 1 93 ? -2.479 3.990 9.227 1.00 90.12 93 MET A C 1
ATOM 775 O O . MET A 1 93 ? -3.378 4.139 10.051 1.00 90.12 93 MET A O 1
ATOM 779 N N . MET A 1 94 ? -1.719 2.893 9.176 1.00 89.19 94 MET A N 1
ATOM 780 C CA . MET A 1 94 ? -1.835 1.813 10.156 1.00 89.19 94 MET A CA 1
ATOM 781 C C . MET A 1 94 ? -1.589 2.342 11.573 1.00 89.19 94 MET A C 1
ATOM 783 O O . MET A 1 94 ? -2.442 2.165 12.439 1.00 89.19 94 MET A O 1
ATOM 787 N N . LYS A 1 95 ? -0.492 3.082 11.785 1.00 89.56 95 LYS A N 1
ATOM 788 C CA . LYS A 1 95 ? -0.139 3.689 13.079 1.00 89.56 95 LYS A CA 1
ATOM 789 C C . LYS A 1 95 ? -1.145 4.735 13.553 1.00 89.56 95 LYS A C 1
ATOM 791 O O . LYS A 1 95 ? -1.501 4.741 14.726 1.00 89.56 95 LYS A O 1
ATOM 796 N N . ALA A 1 96 ? -1.605 5.615 12.666 1.00 88.69 96 ALA A N 1
ATOM 797 C CA . ALA A 1 96 ? -2.586 6.647 13.006 1.00 88.69 96 ALA A CA 1
ATOM 798 C C . ALA A 1 96 ? -3.920 6.046 13.455 1.00 88.69 96 ALA A C 1
ATOM 800 O O . ALA A 1 96 ? -4.638 6.649 14.241 1.00 88.69 96 ALA A O 1
ATOM 801 N N . ALA A 1 97 ? -4.240 4.855 12.961 1.00 82.62 97 ALA A N 1
ATOM 802 C CA . ALA A 1 97 ? -5.463 4.159 13.291 1.00 82.62 97 ALA A CA 1
ATOM 803 C C . ALA A 1 97 ? -5.332 3.284 14.563 1.00 82.62 97 ALA A C 1
ATOM 805 O O . ALA A 1 97 ? -6.325 2.691 14.980 1.00 82.62 97 ALA A O 1
ATOM 806 N N . GLU A 1 98 ? -4.136 3.166 15.157 1.00 72.25 98 GLU A N 1
ATOM 807 C CA . GLU A 1 98 ? -3.894 2.568 16.487 1.00 72.25 98 GLU A CA 1
ATOM 808 C C . GLU A 1 98 ? -3.950 3.594 17.634 1.00 72.25 98 GLU A C 1
ATOM 810 O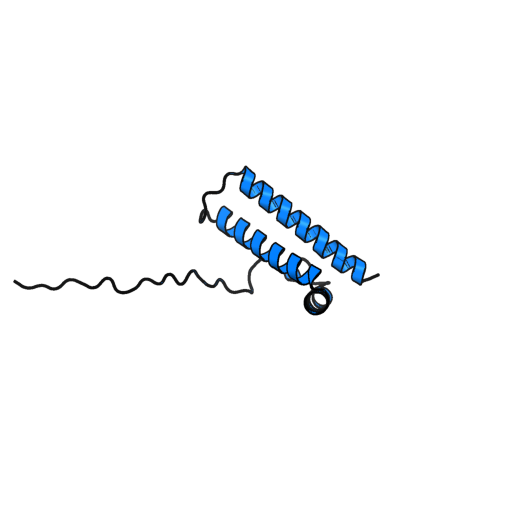 O . GLU A 1 98 ? -4.028 3.192 18.796 1.00 72.25 98 GLU A O 1
ATOM 815 N N . ALA A 1 99 ? -3.857 4.889 17.316 1.00 56.97 99 ALA A N 1
ATOM 816 C CA . ALA A 1 99 ? -3.891 5.996 18.274 1.00 56.97 99 ALA A CA 1
ATOM 817 C C . ALA A 1 99 ? -5.329 6.404 18.627 1.00 56.97 99 ALA A C 1
ATOM 819 O O . ALA A 1 99 ? -5.547 6.764 19.807 1.00 56.97 99 ALA A O 1
#

pLDDT: mean 75.3, std 18.38, range [39.0, 93.56]

Foldseek 3Di:
DDDDDDDPPDDDPCVPPPDPPPFPAVCVVCVVCNVVLVVCCVPPPVLVVLRVVLVVLSVVLVCVVVVVDDDDPVRSVVSVVVNVVSSVVNVVVSVVVVD

Sequence (99 aa):
MMTDRGGLAGRDAGIRRQSMSDRHDLLHEFPEHRDRIHELKATNNHFARLFDEYHEVDQSIHRMVDNIEPACDERMEAMKRHRLHLKDELYAMMKAAEA

InterPro domains:
  IPR007420 Protein of unknown function DUF465 [PF04325] (47-93)
  IPR038444 DUF465 superfamily [G3DSA:6.10.280.50] (30-99)

Secondary structure (DSSP, 8-state):
-------------------TTSS--HHHH-GGGHHHHHHHHHH-HHHHHHHHHHHHHHHHHHHHHTTSS---HHHHHHHHHHHHHHHHHHHHHHHHTT-

Organism: Rhodospirillum centenum (strain ATCC 51521 / SW) (NCBI:txid414684)

Radius of gyration: 20.06 Å; chains: 1; bounding box: 31×43×72 Å